Protein AF-A0A967HRY6-F1 (afdb_monomer)

pLDDT: mean 86.08, std 9.73, range [43.56, 95.25]

Secondary structure (DSSP, 8-state):
-HHHHHHHHHHHHHHHTT-HHHHHHHHHHHHHHHHHHHHHHHS--EEETHHHHTTHHHHHHHHHHHTT---------TT-EEEHHHHHHHHS---

Radius of gyration: 24.9 Å; Cα contacts (8 Å, |Δi|>4): 56; chains: 1; bounding box: 40×25×71 Å

Foldseek 3Di:
DVVLVVLVVVLVVCVVVVVVVVNVVSVVVSVVVVVVVVVVVLQPPWDFLLVLCVCVVVVVVVVCVVVVHDDDDDDPRRRGTDGPVVSVVVSPPPD

Sequence (95 aa):
MAELAARYRRLVKLWRDGDADQIGPALDAMGRLLAGLRVDAMGVRLVPVAEVFDRFPRLVRDAARSVGREVEFQLEGRSIEMDRAILNEVAEPVL

Nearest PDB structures (foldseek):
  3ja6-assembly1_E  TM=5.213E-01  e=2.463E-03  Escherichia coli
  1b3q-assembly1_A  TM=5.171E-01  e=6.361E-03  Thermotoga maritima

Structure (mmCIF, N/CA/C/O backbone):
data_AF-A0A967HRY6-F1
#
_entry.id   AF-A0A967HRY6-F1
#
loop_
_atom_site.group_PDB
_atom_site.id
_atom_site.type_symbol
_atom_site.label_atom_id
_atom_site.label_alt_id
_atom_site.label_comp_id
_atom_site.label_asym_id
_atom_site.label_entity_id
_atom_site.label_seq_id
_atom_site.pdbx_PDB_ins_code
_atom_site.Cartn_x
_atom_site.Cartn_y
_atom_site.Cartn_z
_atom_site.occupancy
_atom_site.B_iso_or_equiv
_atom_site.auth_seq_id
_atom_site.auth_comp_id
_atom_site.auth_asym_id
_atom_site.auth_atom_id
_atom_site.pdbx_PDB_m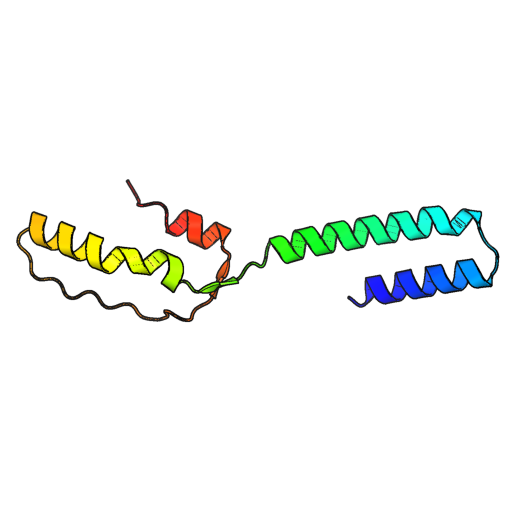odel_num
ATOM 1 N N . MET A 1 1 ? 3.599 -5.944 -17.133 1.00 75.12 1 MET A N 1
ATOM 2 C CA . MET A 1 1 ? 4.746 -6.862 -17.369 1.00 75.12 1 MET A CA 1
ATOM 3 C C . MET A 1 1 ? 4.882 -7.331 -18.822 1.00 75.12 1 MET A C 1
ATOM 5 O O . MET A 1 1 ? 5.962 -7.174 -19.378 1.00 75.12 1 MET A O 1
ATOM 9 N N . ALA A 1 2 ? 3.831 -7.852 -19.473 1.00 85.88 2 ALA A N 1
ATOM 10 C CA . ALA A 1 2 ? 3.910 -8.333 -20.865 1.00 85.88 2 ALA A CA 1
ATOM 11 C C . ALA A 1 2 ? 4.368 -7.262 -21.882 1.00 85.88 2 ALA A C 1
ATOM 13 O O . ALA A 1 2 ? 5.191 -7.535 -22.757 1.00 85.88 2 ALA A O 1
ATOM 14 N N . GLU A 1 3 ? 3.897 -6.023 -21.729 1.00 87.75 3 GLU A N 1
ATOM 15 C CA . GLU A 1 3 ? 4.249 -4.911 -22.620 1.00 87.75 3 GLU A CA 1
ATOM 16 C C . GLU A 1 3 ? 5.715 -4.460 -22.481 1.00 87.75 3 GLU A C 1
ATOM 18 O O . GLU A 1 3 ? 6.370 -4.156 -23.479 1.00 87.75 3 GLU A O 1
ATOM 23 N N . LEU A 1 4 ? 6.274 -4.506 -21.264 1.00 89.44 4 LEU A N 1
ATOM 24 C CA . LEU A 1 4 ? 7.695 -4.237 -21.018 1.00 89.44 4 LEU A CA 1
ATOM 25 C C . LEU A 1 4 ? 8.579 -5.260 -21.746 1.00 89.44 4 LEU A C 1
ATOM 27 O O . LEU A 1 4 ? 9.536 -4.885 -22.421 1.00 89.44 4 LEU A O 1
ATOM 31 N N . ALA A 1 5 ? 8.219 -6.545 -21.675 1.00 90.69 5 ALA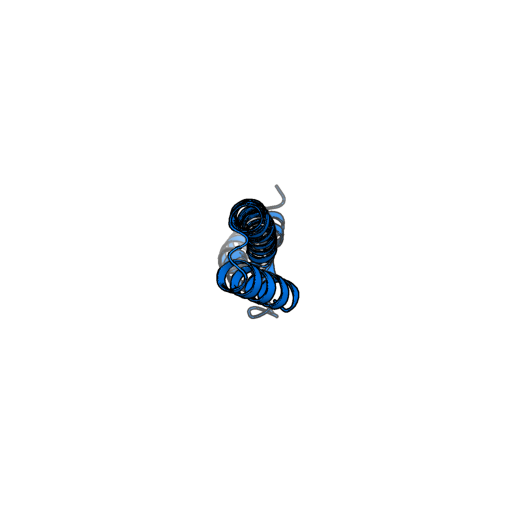 A N 1
ATOM 32 C CA . ALA A 1 5 ? 8.935 -7.613 -22.371 1.00 90.69 5 ALA A CA 1
ATOM 33 C C . ALA A 1 5 ? 8.840 -7.484 -23.903 1.00 90.69 5 ALA A C 1
ATOM 35 O O . ALA A 1 5 ? 9.797 -7.777 -24.622 1.00 90.69 5 ALA A O 1
ATOM 36 N N . ALA A 1 6 ? 7.698 -7.033 -24.431 1.00 91.88 6 ALA A N 1
ATOM 37 C CA . ALA A 1 6 ? 7.542 -6.750 -25.857 1.00 91.88 6 ALA A CA 1
ATOM 38 C C . ALA A 1 6 ? 8.442 -5.588 -26.314 1.00 91.88 6 ALA A C 1
ATOM 40 O O . ALA A 1 6 ? 9.157 -5.720 -27.309 1.00 91.88 6 ALA A O 1
ATOM 41 N N . ARG A 1 7 ? 8.474 -4.484 -25.558 1.00 93.06 7 ARG A N 1
ATOM 42 C CA . ARG A 1 7 ? 9.335 -3.329 -25.856 1.00 93.06 7 ARG A CA 1
ATOM 43 C C . ARG A 1 7 ? 10.826 -3.646 -25.726 1.00 93.06 7 ARG A C 1
ATOM 45 O O . ARG A 1 7 ? 11.589 -3.249 -26.601 1.00 93.06 7 ARG A O 1
ATOM 52 N N . TYR A 1 8 ? 11.227 -4.430 -24.725 1.00 92.75 8 TYR A N 1
ATOM 53 C CA . TYR A 1 8 ? 12.609 -4.901 -24.592 1.00 92.75 8 TYR A CA 1
ATOM 54 C C . TYR A 1 8 ? 13.046 -5.746 -25.796 1.00 92.75 8 TYR A C 1
ATOM 56 O O . TYR A 1 8 ? 14.097 -5.498 -26.382 1.00 92.75 8 TYR A O 1
ATOM 64 N N . ARG A 1 9 ? 12.209 -6.696 -26.239 1.00 93.94 9 ARG A N 1
ATOM 65 C CA . ARG A 1 9 ? 12.498 -7.496 -27.443 1.00 93.94 9 ARG A CA 1
ATOM 66 C C . ARG A 1 9 ? 12.635 -6.630 -28.694 1.00 93.94 9 ARG A C 1
ATOM 68 O O . ARG A 1 9 ? 13.522 -6.882 -29.505 1.00 93.94 9 ARG A O 1
ATOM 75 N N . ARG A 1 10 ? 11.797 -5.597 -28.838 1.00 91.44 10 ARG A N 1
ATOM 76 C CA . ARG A 1 10 ? 11.912 -4.622 -29.933 1.00 91.44 10 ARG A CA 1
ATOM 77 C C . ARG A 1 10 ? 13.239 -3.863 -29.870 1.00 91.44 10 ARG A C 1
ATOM 79 O O . ARG A 1 10 ? 13.882 -3.727 -30.901 1.00 91.44 10 ARG A O 1
ATOM 86 N N . LEU A 1 11 ? 13.666 -3.419 -28.689 1.00 92.94 11 LEU A N 1
ATOM 87 C CA . LEU A 1 11 ? 14.948 -2.733 -28.499 1.00 92.94 11 LEU A CA 1
ATOM 88 C C . LEU A 1 11 ? 16.136 -3.623 -28.894 1.00 92.94 11 LEU A C 1
ATOM 90 O O . LEU A 1 11 ? 17.003 -3.194 -29.648 1.00 92.94 11 LEU A O 1
ATOM 94 N N . VAL A 1 12 ? 16.143 -4.880 -28.440 1.00 92.94 12 VAL A N 1
ATOM 95 C CA . VAL A 1 12 ? 17.185 -5.857 -28.800 1.00 92.94 12 VAL A CA 1
ATOM 96 C C . VAL A 1 12 ? 17.210 -6.108 -30.307 1.00 92.94 12 VAL A C 1
ATOM 98 O O . VAL A 1 12 ? 18.285 -6.230 -30.889 1.00 92.94 12 VAL A O 1
ATOM 101 N N . LYS A 1 13 ? 16.039 -6.162 -30.953 1.00 93.00 13 LYS A N 1
ATOM 102 C CA . LYS A 1 13 ? 15.945 -6.286 -32.409 1.00 93.00 13 LYS A CA 1
ATOM 103 C C . LYS A 1 13 ? 16.568 -5.075 -33.117 1.00 93.00 13 LYS A C 1
ATOM 105 O O . LYS A 1 13 ? 17.439 -5.270 -33.948 1.00 93.00 13 LYS A O 1
ATOM 110 N N . LEU A 1 14 ? 16.191 -3.852 -32.736 1.00 92.69 14 LEU A N 1
ATOM 111 C CA . LEU A 1 14 ? 16.734 -2.618 -33.329 1.00 92.69 14 LEU A CA 1
ATOM 112 C C . LEU A 1 14 ? 18.258 -2.519 -33.180 1.00 92.69 14 LEU A C 1
ATOM 114 O O . LEU A 1 14 ? 18.945 -2.107 -34.108 1.00 92.69 14 LEU A O 1
ATOM 118 N N . TRP A 1 15 ? 18.794 -2.960 -32.039 1.00 89.88 15 TRP A N 1
ATOM 119 C CA . TRP A 1 15 ? 20.238 -3.023 -31.820 1.00 89.88 15 TRP A CA 1
ATOM 120 C C . TRP A 1 15 ? 20.934 -4.044 -32.734 1.00 89.88 15 TRP A C 1
ATOM 122 O O . TRP A 1 15 ? 22.000 -3.754 -33.270 1.00 89.88 15 TRP A O 1
ATOM 132 N N . ARG A 1 16 ? 20.328 -5.221 -32.952 1.00 91.81 16 ARG A N 1
ATOM 133 C CA . ARG A 1 16 ? 20.860 -6.238 -33.881 1.00 91.81 16 ARG A CA 1
ATOM 134 C C . ARG A 1 16 ? 20.774 -5.804 -35.341 1.00 91.81 16 ARG A C 1
ATOM 136 O O . ARG A 1 16 ? 21.666 -6.143 -36.109 1.00 91.81 16 ARG A O 1
ATOM 143 N N . ASP A 1 17 ? 19.726 -5.071 -35.696 1.00 93.19 17 ASP A N 1
ATOM 144 C CA . ASP A 1 17 ? 19.478 -4.600 -37.060 1.00 93.19 17 ASP A CA 1
ATOM 145 C C . ASP A 1 17 ? 20.334 -3.359 -37.410 1.00 93.19 17 ASP A C 1
ATOM 147 O O . ASP A 1 17 ? 20.351 -2.931 -38.561 1.00 93.19 17 ASP A O 1
ATOM 151 N N . GLY A 1 18 ? 21.082 -2.800 -36.444 1.00 89.62 18 GLY A N 1
ATOM 152 C CA . GLY A 1 18 ? 21.968 -1.645 -36.645 1.00 89.62 18 GLY A CA 1
ATOM 153 C C . GLY A 1 18 ? 21.239 -0.302 -36.757 1.00 89.62 18 GLY A C 1
ATOM 154 O O .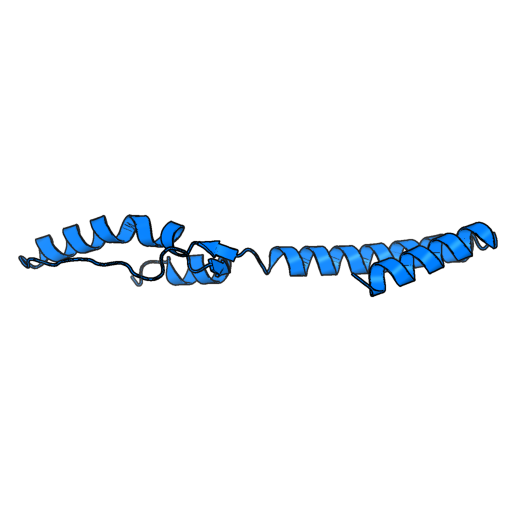 GLY A 1 18 ? 21.833 0.689 -37.176 1.00 89.62 18 GLY A O 1
ATOM 155 N N . ASP A 1 19 ? 19.963 -0.257 -36.374 1.00 90.44 19 ASP A N 1
ATOM 156 C CA . ASP A 1 19 ? 19.065 0.878 -36.591 1.00 90.44 19 ASP A CA 1
ATOM 157 C C . ASP A 1 19 ? 19.175 1.893 -35.437 1.00 90.44 19 ASP A C 1
ATOM 159 O O . ASP A 1 19 ? 18.294 2.019 -34.578 1.00 90.44 19 ASP A O 1
ATOM 163 N N . ALA A 1 20 ? 20.333 2.559 -35.361 1.00 87.94 20 ALA A N 1
ATOM 164 C CA . ALA A 1 20 ? 20.734 3.402 -34.231 1.00 87.94 20 ALA A CA 1
ATOM 165 C C . ALA A 1 20 ? 19.758 4.559 -33.949 1.00 87.94 20 ALA A C 1
ATOM 167 O O . ALA A 1 20 ? 19.491 4.865 -32.783 1.00 87.94 20 ALA A O 1
ATOM 168 N N . ASP A 1 21 ? 19.163 5.136 -34.994 1.00 92.75 21 ASP A N 1
ATOM 169 C CA . ASP A 1 21 ? 18.220 6.258 -34.892 1.00 92.75 21 ASP A CA 1
ATOM 170 C C . ASP A 1 21 ? 16.933 5.876 -34.143 1.00 92.75 21 ASP A C 1
ATOM 172 O O . ASP A 1 21 ? 16.283 6.714 -33.517 1.00 92.75 21 ASP A O 1
ATOM 176 N N . GLN A 1 22 ? 16.570 4.590 -34.152 1.00 90.88 22 GLN A N 1
ATOM 177 C CA . GLN A 1 22 ? 15.368 4.074 -33.495 1.00 90.88 22 GLN A CA 1
ATOM 178 C C . GLN A 1 22 ? 15.608 3.633 -32.044 1.00 90.88 22 GLN A C 1
ATOM 180 O O . GLN A 1 22 ? 14.645 3.424 -31.296 1.00 90.88 22 GLN A O 1
ATOM 185 N N . ILE A 1 23 ? 16.869 3.504 -31.615 1.00 91.94 23 ILE A N 1
ATOM 186 C CA . ILE A 1 23 ? 17.230 3.049 -30.264 1.00 91.94 23 ILE A CA 1
ATOM 187 C C . ILE A 1 23 ? 16.830 4.089 -29.212 1.00 91.94 23 ILE A C 1
ATOM 189 O O . ILE A 1 23 ? 16.195 3.731 -28.219 1.00 91.94 23 ILE A O 1
ATOM 193 N N . GLY A 1 24 ? 17.146 5.368 -29.442 1.00 93.50 24 GLY A N 1
ATOM 194 C CA . GLY A 1 24 ? 16.792 6.467 -28.533 1.00 93.50 24 GLY A CA 1
ATOM 195 C C . GLY A 1 24 ? 15.280 6.553 -28.269 1.00 93.50 24 GLY A C 1
ATOM 196 O O . GLY A 1 24 ? 14.852 6.388 -27.125 1.00 93.50 24 GLY A O 1
ATOM 197 N N . PRO A 1 25 ? 14.441 6.675 -29.316 1.00 93.94 25 PRO A N 1
ATOM 198 C CA . PRO A 1 25 ? 12.986 6.683 -29.170 1.00 93.94 25 PRO A CA 1
ATOM 199 C C . PRO A 1 25 ? 12.416 5.430 -28.481 1.00 93.94 25 PRO A C 1
ATOM 201 O O . PRO A 1 25 ? 11.438 5.514 -27.729 1.00 93.94 25 PRO A O 1
ATOM 204 N N . ALA A 1 26 ? 13.008 4.253 -28.723 1.00 91.56 26 ALA A N 1
ATOM 205 C CA . ALA A 1 26 ? 12.592 3.008 -28.080 1.00 91.56 26 ALA A CA 1
ATOM 206 C C . ALA A 1 26 ? 12.915 2.989 -26.575 1.00 91.56 26 ALA A C 1
ATOM 208 O O . ALA A 1 26 ? 12.074 2.549 -25.783 1.00 91.56 26 ALA A O 1
ATOM 209 N N . LEU A 1 27 ? 14.088 3.495 -26.181 1.00 93.19 27 LEU A N 1
ATOM 210 C CA . LEU A 1 27 ? 14.477 3.661 -24.780 1.00 93.19 27 LEU A CA 1
ATOM 211 C C . LEU A 1 27 ? 13.562 4.652 -24.057 1.00 93.19 27 LEU A C 1
ATOM 213 O O . LEU A 1 27 ? 13.057 4.327 -22.984 1.00 93.19 27 LEU A O 1
ATOM 217 N N . ASP A 1 28 ? 13.256 5.797 -24.666 1.00 94.75 28 ASP A N 1
ATOM 218 C CA . ASP A 1 28 ? 12.356 6.795 -24.075 1.00 94.75 28 ASP A CA 1
ATOM 219 C C . ASP A 1 28 ? 10.948 6.235 -23.842 1.00 94.75 28 ASP A C 1
ATOM 221 O O . ASP A 1 28 ? 10.324 6.459 -22.800 1.00 94.75 28 ASP A O 1
ATOM 225 N N . ALA A 1 29 ? 10.435 5.466 -24.805 1.00 91.06 29 ALA A N 1
ATOM 226 C CA . ALA A 1 29 ? 9.141 4.809 -24.674 1.00 91.06 29 ALA A CA 1
ATOM 227 C C . ALA A 1 29 ? 9.128 3.762 -23.546 1.00 91.06 29 ALA A C 1
ATOM 229 O O . ALA A 1 29 ? 8.127 3.644 -22.837 1.00 91.06 29 ALA A O 1
ATOM 230 N N . MET A 1 30 ? 10.224 3.018 -23.356 1.00 93.25 30 MET A N 1
ATOM 231 C CA . MET A 1 30 ? 10.383 2.115 -22.209 1.00 93.25 30 MET A CA 1
ATOM 232 C C . MET A 1 30 ? 10.482 2.879 -20.889 1.00 93.25 30 MET A C 1
ATOM 234 O O . MET A 1 30 ? 9.833 2.483 -19.924 1.00 93.25 30 MET A O 1
ATOM 238 N N . GLY A 1 31 ? 11.236 3.979 -20.850 1.00 94.44 31 GLY A N 1
ATOM 239 C CA . GLY A 1 31 ? 11.368 4.835 -19.673 1.00 94.44 31 GLY A CA 1
ATOM 240 C C . GLY A 1 31 ? 10.018 5.371 -19.197 1.00 94.44 31 GLY A C 1
ATOM 241 O O . 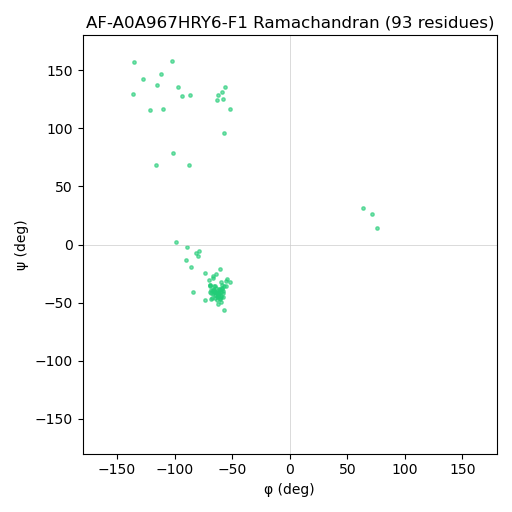GLY A 1 31 ? 9.699 5.262 -18.015 1.00 94.44 31 GLY A O 1
ATOM 242 N N . ARG A 1 32 ? 9.170 5.850 -20.118 1.00 94.00 32 ARG A N 1
ATOM 243 C CA . ARG A 1 32 ? 7.796 6.280 -19.796 1.00 94.00 32 ARG A CA 1
ATOM 244 C C . ARG A 1 32 ? 6.933 5.145 -19.243 1.00 94.00 32 ARG A C 1
ATOM 246 O O . ARG A 1 32 ? 6.225 5.348 -18.262 1.00 94.00 32 ARG A O 1
ATOM 253 N N . LEU A 1 33 ? 7.014 3.950 -19.832 1.00 93.12 33 LEU A N 1
ATOM 254 C CA . LEU A 1 33 ? 6.266 2.782 -19.352 1.00 93.12 33 LEU A CA 1
ATOM 255 C C . LEU A 1 33 ? 6.717 2.347 -17.949 1.00 93.12 33 LEU A C 1
ATOM 257 O O . LEU A 1 33 ? 5.884 2.023 -17.107 1.00 93.12 33 LEU A O 1
ATOM 261 N N . LEU A 1 34 ? 8.023 2.368 -17.680 1.00 91.12 34 LEU A N 1
ATOM 262 C CA . LEU A 1 34 ? 8.575 2.075 -16.356 1.00 91.12 34 LEU A CA 1
ATOM 263 C C . LEU A 1 34 ? 8.190 3.140 -15.324 1.00 91.12 34 LEU A C 1
ATOM 265 O O . LEU A 1 34 ? 7.888 2.793 -14.185 1.00 91.12 34 LEU A O 1
ATOM 269 N N . ALA A 1 35 ? 8.170 4.418 -15.711 1.00 90.19 35 ALA A N 1
ATOM 270 C CA . ALA A 1 35 ? 7.713 5.502 -14.846 1.00 90.19 35 ALA A CA 1
ATOM 271 C C . ALA A 1 35 ? 6.234 5.335 -14.467 1.00 90.19 35 ALA A C 1
ATOM 273 O O . ALA A 1 35 ? 5.908 5.443 -13.289 1.00 90.19 35 ALA A O 1
ATOM 274 N N . GLY A 1 36 ? 5.370 4.992 -15.429 1.00 87.62 36 GLY A N 1
ATOM 275 C CA . GLY A 1 36 ? 3.965 4.663 -15.161 1.00 87.62 36 GLY A CA 1
ATOM 276 C C . GLY A 1 36 ? 3.823 3.477 -14.207 1.00 87.62 36 GLY A C 1
ATOM 277 O O . GLY A 1 36 ? 3.195 3.600 -13.163 1.00 87.62 36 GLY A O 1
ATOM 278 N N . LEU A 1 37 ? 4.528 2.373 -14.480 1.00 85.94 37 LEU A N 1
ATOM 279 C CA . LEU A 1 37 ? 4.513 1.195 -13.606 1.00 85.94 37 LEU A CA 1
ATOM 280 C C . LEU A 1 37 ? 4.979 1.518 -12.179 1.00 85.94 37 LEU A C 1
ATOM 282 O O . LEU A 1 37 ? 4.448 0.974 -11.216 1.00 85.94 37 LEU A O 1
ATOM 286 N N . ARG A 1 38 ? 5.979 2.395 -12.031 1.00 81.56 38 ARG A N 1
ATOM 287 C CA . ARG A 1 38 ? 6.457 2.852 -10.723 1.00 81.56 38 ARG A CA 1
ATOM 288 C C . ARG A 1 38 ? 5.387 3.654 -9.982 1.00 81.56 38 ARG A C 1
ATOM 290 O O . ARG A 1 38 ? 5.263 3.474 -8.775 1.00 81.56 38 ARG A O 1
ATOM 297 N N . VAL A 1 39 ? 4.648 4.524 -10.672 1.00 78.56 39 VAL A N 1
ATOM 298 C CA . VAL A 1 39 ? 3.532 5.284 -10.086 1.00 78.56 39 VAL A CA 1
ATOM 299 C C . VAL A 1 39 ? 2.426 4.331 -9.632 1.00 78.56 39 VAL A C 1
ATOM 301 O O . VAL A 1 39 ? 2.027 4.391 -8.472 1.00 78.56 39 VAL A O 1
ATOM 304 N N . ASP A 1 40 ? 2.029 3.385 -10.481 1.00 73.88 40 ASP A N 1
ATOM 305 C CA . ASP A 1 40 ? 0.990 2.399 -10.158 1.00 73.88 40 ASP A CA 1
ATOM 306 C C . ASP A 1 40 ? 1.401 1.500 -8.982 1.00 73.88 40 ASP A C 1
ATOM 308 O O . ASP A 1 40 ? 0.627 1.271 -8.056 1.00 73.88 40 ASP A O 1
ATOM 312 N N . ALA A 1 41 ? 2.657 1.044 -8.957 1.00 74.44 41 ALA A N 1
ATOM 313 C CA . ALA A 1 41 ? 3.201 0.261 -7.849 1.00 74.44 41 ALA A CA 1
ATOM 314 C C . ALA A 1 41 ? 3.309 1.067 -6.543 1.00 74.44 41 ALA A C 1
ATOM 316 O O . ALA A 1 41 ? 3.222 0.502 -5.455 1.00 74.44 41 ALA A O 1
ATOM 317 N N . MET A 1 42 ? 3.498 2.388 -6.621 1.00 67.56 42 MET A N 1
ATOM 318 C CA . MET A 1 42 ? 3.437 3.257 -5.444 1.00 67.56 42 MET A CA 1
ATOM 319 C C . MET A 1 42 ? 2.006 3.471 -4.934 1.00 67.56 42 MET A C 1
ATOM 321 O O . MET A 1 42 ? 1.865 3.739 -3.743 1.00 67.56 42 MET A O 1
ATOM 325 N N . GLY A 1 43 ? 0.990 3.330 -5.792 1.00 61.53 43 GLY A N 1
ATOM 326 C CA . GLY A 1 43 ? -0.433 3.408 -5.441 1.00 61.53 43 GLY A CA 1
ATOM 327 C C . GLY A 1 43 ? -1.029 2.123 -4.854 1.00 61.53 43 GLY A C 1
ATOM 328 O O . GLY A 1 43 ? -2.161 2.143 -4.396 1.00 61.53 43 GLY A O 1
ATOM 329 N N . VAL A 1 44 ? -0.289 1.008 -4.843 1.00 62.31 44 VAL A N 1
ATOM 330 C CA . VAL A 1 44 ? -0.697 -0.243 -4.178 1.00 62.31 44 VAL A CA 1
ATOM 331 C C . VAL A 1 44 ? 0.293 -0.537 -3.057 1.00 62.31 44 VAL A C 1
ATOM 333 O O . VAL A 1 44 ? 1.108 -1.455 -3.126 1.00 62.31 44 VAL A O 1
ATOM 336 N N . ARG A 1 45 ? 0.267 0.294 -2.012 1.00 70.06 45 ARG A N 1
ATOM 337 C CA . ARG A 1 45 ? 1.008 0.031 -0.772 1.00 70.06 45 ARG A CA 1
ATOM 338 C C . ARG A 1 45 ? 0.034 -0.489 0.260 1.00 70.06 45 ARG A C 1
ATOM 340 O O . ARG A 1 45 ? -0.422 0.261 1.118 1.00 70.06 45 ARG A O 1
ATOM 347 N N . LEU A 1 46 ? -0.283 -1.770 0.125 1.00 84.06 46 LEU A N 1
ATOM 348 C CA . LEU A 1 46 ? -1.057 -2.495 1.113 1.00 84.06 46 LEU A CA 1
ATOM 349 C C . LEU A 1 46 ? -0.276 -2.531 2.430 1.00 84.06 46 LEU A C 1
ATOM 351 O O . LEU A 1 46 ? 0.890 -2.923 2.473 1.00 84.06 46 LEU A O 1
ATOM 355 N N . VAL A 1 47 ? -0.913 -2.047 3.487 1.00 85.56 47 VAL A N 1
ATOM 356 C CA . VAL A 1 47 ? -0.398 -2.052 4.854 1.00 85.56 47 VAL A CA 1
ATOM 357 C C . VAL A 1 47 ? -1.455 -2.679 5.754 1.00 85.56 47 VAL A C 1
ATOM 359 O O . VAL A 1 47 ? -2.647 -2.442 5.531 1.00 85.56 47 VAL A O 1
ATOM 362 N N . PRO A 1 48 ? -1.066 -3.474 6.765 1.00 88.31 48 PRO A N 1
ATOM 363 C CA . PRO A 1 48 ? -2.022 -4.023 7.710 1.00 88.31 48 PRO A CA 1
ATOM 364 C C . PRO A 1 48 ? -2.780 -2.904 8.418 1.00 88.31 48 PRO A C 1
ATOM 366 O O . PRO A 1 48 ? -2.178 -1.989 8.982 1.00 88.31 48 PRO A O 1
ATOM 369 N N . VAL A 1 49 ? -4.105 -3.019 8.456 1.00 86.50 49 VAL A N 1
ATOM 370 C CA . VAL A 1 49 ? -4.984 -2.052 9.124 1.00 86.50 49 VAL A CA 1
ATOM 371 C C . VAL A 1 49 ? -4.587 -1.869 10.595 1.00 86.50 49 VAL A C 1
ATOM 373 O O . VAL A 1 49 ? -4.665 -0.763 11.124 1.00 86.50 49 VAL A O 1
ATOM 376 N N . ALA A 1 50 ? -4.062 -2.910 11.249 1.00 85.81 50 ALA A N 1
ATOM 377 C CA . ALA A 1 50 ? -3.592 -2.848 12.633 1.00 85.81 50 ALA A CA 1
ATOM 378 C C . ALA A 1 50 ? -2.597 -1.706 12.931 1.00 85.81 50 ALA A C 1
ATOM 380 O O . ALA A 1 50 ? -2.657 -1.155 14.028 1.00 85.81 50 ALA A O 1
ATOM 381 N N . GLU A 1 51 ? -1.750 -1.304 11.974 1.00 83.56 51 GLU A N 1
ATOM 382 C CA . GLU A 1 51 ? -0.719 -0.270 12.183 1.00 83.56 51 GLU A CA 1
ATOM 383 C C . GLU A 1 51 ? -1.324 1.083 12.615 1.00 83.56 51 GLU A C 1
ATOM 385 O O . GLU A 1 51 ? -0.746 1.808 13.423 1.00 83.56 51 GLU A O 1
ATOM 390 N N . VAL A 1 52 ? -2.534 1.401 12.142 1.00 81.50 52 VAL A N 1
ATOM 391 C CA . VAL A 1 52 ? -3.282 2.605 12.545 1.00 81.50 52 VAL A CA 1
ATOM 392 C C . VAL A 1 52 ? -4.062 2.382 13.843 1.00 81.50 52 VAL A C 1
ATOM 394 O O . VAL A 1 52 ? -4.120 3.261 14.707 1.00 81.50 52 VAL A O 1
ATOM 397 N N . PHE A 1 53 ? -4.681 1.210 13.986 1.00 81.19 53 PHE A N 1
ATOM 398 C CA . PHE A 1 53 ? -5.634 0.924 15.060 1.00 81.19 53 PHE A CA 1
ATOM 399 C C . PHE A 1 53 ? -4.957 0.583 16.397 1.0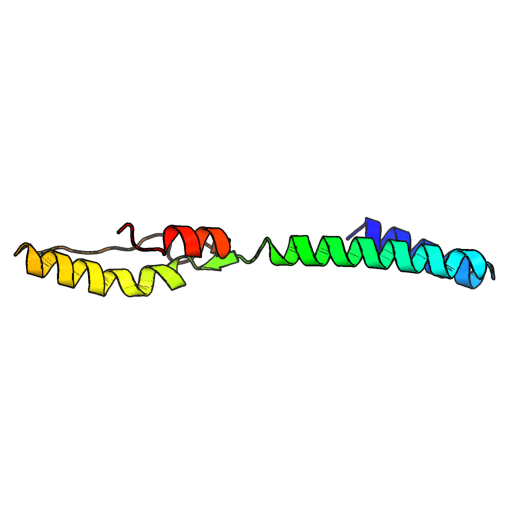0 81.19 53 PHE A C 1
ATOM 401 O O . PHE A 1 53 ? -5.623 0.587 17.431 1.00 81.19 53 PHE A O 1
ATOM 408 N N . ASP A 1 54 ? -3.638 0.376 16.427 1.00 84.00 54 ASP A N 1
ATOM 409 C CA . ASP A 1 54 ? -2.878 0.092 17.653 1.00 84.00 54 ASP A CA 1
ATOM 410 C C . ASP A 1 54 ? -2.949 1.210 18.712 1.00 84.00 54 ASP A C 1
ATOM 412 O O . ASP A 1 54 ? -2.770 0.951 19.905 1.00 84.00 54 ASP A O 1
ATOM 416 N N . ARG A 1 55 ? -3.284 2.449 18.323 1.00 84.50 55 ARG A N 1
ATOM 417 C CA . ARG A 1 55 ? -3.487 3.570 19.264 1.00 84.50 55 ARG A CA 1
ATOM 418 C C . ARG A 1 55 ? -4.900 3.656 19.851 1.00 84.50 55 ARG A C 1
ATOM 420 O O . ARG A 1 55 ? -5.095 4.284 20.894 1.00 84.50 55 ARG A O 1
ATOM 427 N N . PHE A 1 56 ? -5.887 3.024 19.216 1.00 86.25 56 PHE A N 1
ATOM 428 C CA . PHE A 1 56 ? -7.296 3.112 19.615 1.00 86.25 56 PHE A CA 1
ATOM 429 C C . PHE A 1 56 ? -7.622 2.487 20.978 1.00 86.25 56 PHE A C 1
ATOM 431 O O . PHE A 1 56 ? -8.403 3.105 21.700 1.00 86.25 56 PHE A O 1
ATOM 438 N N . PRO A 1 57 ? -7.004 1.374 21.428 1.00 88.12 57 PRO A N 1
ATOM 439 C CA . PRO A 1 57 ? -7.258 0.837 22.765 1.00 88.12 57 PRO A CA 1
ATOM 440 C C . PRO A 1 57 ? -7.029 1.859 23.883 1.00 88.12 57 PRO A C 1
ATOM 442 O O . PRO A 1 57 ? -7.747 1.867 24.882 1.00 88.12 57 PRO A O 1
ATOM 445 N N . ARG A 1 58 ? -6.029 2.737 23.722 1.00 89.31 58 ARG A N 1
ATOM 446 C CA . ARG A 1 58 ? -5.751 3.804 24.686 1.00 89.31 58 ARG A CA 1
ATOM 447 C C . ARG A 1 58 ? -6.787 4.923 24.592 1.00 89.31 58 ARG A C 1
ATOM 449 O O . ARG A 1 58 ? -7.347 5.287 25.618 1.00 89.31 58 ARG A O 1
ATOM 456 N N . LEU A 1 59 ? -7.086 5.401 23.382 1.00 89.00 59 LEU A N 1
ATOM 457 C CA . LEU A 1 59 ? -8.082 6.458 23.159 1.00 89.00 59 LEU A CA 1
ATOM 458 C C . LEU A 1 59 ? -9.476 6.062 23.663 1.00 89.00 59 LEU A C 1
ATOM 460 O O . LEU A 1 59 ? -10.117 6.838 24.364 1.00 89.00 59 LEU A O 1
ATOM 464 N N . VAL A 1 60 ? -9.920 4.835 23.375 1.00 91.19 60 VAL A N 1
ATOM 465 C CA . VAL A 1 60 ? -11.206 4.306 23.852 1.00 91.19 60 VAL A CA 1
ATOM 466 C C . VAL A 1 60 ? -11.224 4.214 25.376 1.00 91.19 60 VAL A C 1
ATOM 468 O O . VAL A 1 60 ? -12.219 4.578 25.997 1.00 91.19 60 VAL A O 1
ATOM 471 N N . ARG A 1 61 ? -10.122 3.787 26.006 1.00 91.62 61 ARG A N 1
ATOM 472 C CA . ARG A 1 61 ? -10.020 3.711 27.471 1.00 91.62 61 ARG A CA 1
ATOM 473 C C . ARG A 1 61 ? -10.048 5.093 28.130 1.00 91.62 61 ARG A C 1
ATOM 475 O O . ARG A 1 61 ? -10.677 5.245 29.176 1.00 91.62 61 ARG A O 1
ATOM 482 N N . ASP A 1 62 ? -9.397 6.082 27.527 1.00 93.06 62 ASP A N 1
ATOM 483 C CA . ASP A 1 62 ? -9.397 7.461 28.021 1.00 93.06 62 ASP A CA 1
ATOM 484 C C . ASP A 1 62 ? -10.790 8.103 27.869 1.00 93.06 62 ASP A 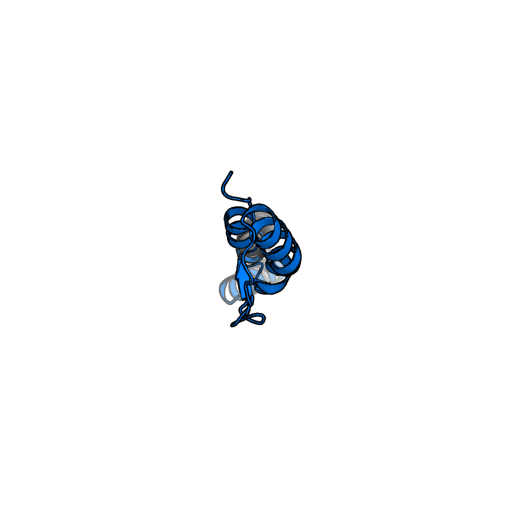C 1
ATOM 486 O O . ASP A 1 62 ? -11.295 8.701 28.821 1.00 93.06 62 ASP A O 1
ATOM 490 N N . ALA A 1 63 ? -11.469 7.881 26.738 1.00 92.06 63 ALA A N 1
ATOM 491 C CA . ALA A 1 63 ? -12.850 8.321 26.519 1.00 92.06 63 ALA A CA 1
ATOM 492 C C . ALA A 1 63 ? -13.847 7.627 27.465 1.00 92.06 63 ALA A C 1
ATOM 494 O O . ALA A 1 63 ? -14.707 8.274 28.057 1.00 92.06 63 ALA A O 1
ATOM 495 N N . ALA A 1 64 ? -13.716 6.315 27.672 1.00 94.50 64 ALA A N 1
ATOM 496 C CA . ALA A 1 64 ? -14.558 5.559 28.598 1.00 94.50 64 ALA A CA 1
ATOM 497 C C . ALA A 1 64 ? -14.437 6.093 30.036 1.00 94.50 64 ALA A C 1
ATOM 499 O O . ALA A 1 64 ? -15.443 6.279 30.725 1.00 94.50 64 ALA A O 1
ATOM 500 N N . ARG A 1 65 ? -13.212 6.438 30.463 1.00 94.44 65 ARG A N 1
ATOM 501 C CA . ARG A 1 65 ? -12.964 7.094 31.756 1.00 94.44 65 ARG A CA 1
ATOM 502 C C . ARG A 1 65 ? -13.607 8.472 31.849 1.00 94.44 65 ARG A C 1
ATOM 504 O O . ARG A 1 65 ? -14.168 8.777 32.897 1.00 94.44 65 ARG A O 1
ATOM 511 N N . SER A 1 66 ? -13.568 9.286 30.791 1.00 95.06 66 SER A N 1
ATOM 512 C CA . SER A 1 66 ? -14.157 10.633 30.832 1.00 95.06 66 SER A CA 1
ATOM 513 C C . SER A 1 66 ? -15.679 10.619 30.971 1.00 95.06 66 SER A C 1
ATOM 515 O O . SER A 1 66 ? -16.244 11.553 31.531 1.00 95.06 66 SER A O 1
ATOM 517 N N . VAL A 1 67 ? -16.347 9.561 30.498 1.00 94.31 67 VAL A N 1
ATOM 518 C CA . VAL A 1 67 ? -17.802 9.378 30.656 1.00 94.31 67 VAL A CA 1
ATOM 519 C C . VAL A 1 67 ? -18.186 8.446 31.814 1.00 94.31 67 VAL A C 1
ATOM 521 O O . VAL A 1 67 ? -19.371 8.177 32.013 1.00 94.31 67 VAL A O 1
ATOM 524 N N . GLY A 1 68 ? -17.211 7.941 32.578 1.00 95.25 68 GLY A N 1
ATOM 525 C CA . GLY A 1 68 ? -17.443 7.047 33.717 1.00 95.25 68 GLY A CA 1
ATOM 526 C C . GLY A 1 68 ? -18.071 5.701 33.340 1.00 95.25 68 GL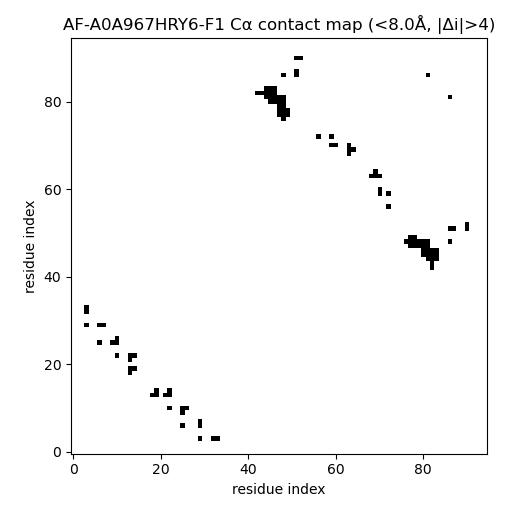Y A C 1
ATOM 527 O O . GLY A 1 68 ? -18.861 5.157 34.111 1.00 95.25 68 GLY A O 1
ATOM 528 N N . ARG A 1 69 ? -17.775 5.175 32.146 1.00 95.25 69 ARG A N 1
ATOM 529 C CA . ARG A 1 69 ? -18.306 3.894 31.657 1.00 95.25 69 ARG A CA 1
ATOM 530 C C . ARG A 1 69 ? -17.208 2.845 31.566 1.00 95.25 69 ARG A C 1
ATOM 532 O O . ARG A 1 69 ? -16.063 3.149 31.244 1.00 95.25 69 ARG A O 1
ATOM 539 N N . GLU A 1 70 ? -17.585 1.598 31.812 1.00 93.12 70 GLU A N 1
ATOM 540 C CA . GLU A 1 70 ? -16.754 0.444 31.491 1.00 93.12 70 GLU A CA 1
ATOM 541 C C . GLU A 1 70 ? -17.027 0.024 30.045 1.00 93.12 70 GLU A C 1
ATOM 543 O O . GLU A 1 70 ? -18.181 -0.100 29.634 1.00 93.12 70 GLU A O 1
ATOM 548 N N . VAL A 1 71 ? -15.960 -0.122 29.261 1.00 92.94 71 VAL A N 1
ATOM 549 C CA . VAL A 1 71 ? -16.026 -0.436 27.831 1.00 92.94 71 VAL A CA 1
ATOM 550 C C . VAL A 1 71 ? -14.990 -1.505 27.522 1.00 92.94 71 VAL A C 1
ATOM 552 O O . VAL A 1 71 ? -13.811 -1.354 27.853 1.00 92.94 71 VAL A O 1
ATOM 555 N N . GLU A 1 72 ? -15.427 -2.561 26.847 1.00 90.69 72 GLU A N 1
ATOM 556 C CA . GLU A 1 72 ? -14.552 -3.548 26.229 1.00 90.69 72 GLU A CA 1
ATOM 557 C C . GLU A 1 72 ? -14.313 -3.161 24.764 1.00 90.69 72 GLU A C 1
ATOM 559 O O . GLU A 1 72 ? -15.257 -2.902 24.019 1.00 90.69 72 GLU A O 1
ATOM 564 N N . PHE A 1 73 ? -13.046 -3.095 24.351 1.00 89.31 73 PHE A N 1
ATOM 565 C CA . PHE A 1 73 ? -12.665 -2.795 22.972 1.00 89.31 73 PHE A CA 1
ATOM 566 C C . PHE A 1 73 ? -12.091 -4.048 22.314 1.00 89.31 73 PHE A C 1
ATOM 568 O O . PHE A 1 73 ? -11.042 -4.539 22.734 1.00 89.31 73 PHE A O 1
ATOM 575 N N . GLN A 1 74 ? -12.761 -4.536 21.271 1.00 89.44 74 GLN A N 1
ATOM 576 C CA . GLN A 1 74 ? -12.318 -5.666 20.457 1.00 89.44 74 GLN A CA 1
ATOM 577 C C . GLN A 1 74 ? -12.028 -5.186 19.031 1.00 89.44 74 GLN A C 1
ATOM 579 O O . GLN A 1 74 ? -12.773 -4.382 18.476 1.00 89.44 74 GLN A O 1
ATOM 584 N N . LEU A 1 75 ? -10.926 -5.668 18.449 1.00 86.00 75 LEU A N 1
ATOM 585 C CA . LEU A 1 75 ? -10.523 -5.349 17.080 1.00 86.00 75 LEU A CA 1
ATOM 586 C C . LEU A 1 75 ? -10.426 -6.639 16.266 1.00 86.00 75 LEU A C 1
ATOM 588 O O . LEU A 1 75 ? -9.555 -7.474 16.521 1.00 86.00 75 LEU A O 1
ATOM 592 N N . GLU A 1 76 ? -11.283 -6.762 15.261 1.00 89.44 76 GLU A N 1
ATOM 593 C CA . GLU A 1 76 ? -11.295 -7.867 14.304 1.00 89.44 76 GLU A CA 1
ATOM 594 C C . GLU A 1 76 ? -10.656 -7.447 12.973 1.00 89.44 76 GLU A C 1
ATOM 596 O O . GLU A 1 76 ? -10.557 -6.262 12.663 1.00 89.44 76 GLU A O 1
ATOM 601 N N . GLY A 1 77 ? -10.182 -8.413 12.180 1.00 87.62 77 GLY A N 1
ATOM 602 C CA . GLY A 1 77 ? -9.618 -8.113 10.856 1.00 87.62 77 GLY A CA 1
ATOM 603 C C . GLY A 1 77 ? -8.256 -7.409 10.883 1.00 87.62 77 GLY A C 1
ATOM 604 O O . GLY A 1 77 ? -7.893 -6.729 9.931 1.00 87.62 77 GLY A O 1
ATOM 605 N N . ARG A 1 78 ? -7.465 -7.589 11.949 1.00 86.31 78 ARG A N 1
ATOM 606 C CA . ARG A 1 78 ? -6.141 -6.952 12.126 1.00 86.31 78 ARG A CA 1
ATOM 607 C C . ARG A 1 78 ? -5.157 -7.194 10.974 1.00 86.31 78 ARG A C 1
ATOM 609 O O . ARG A 1 78 ? -4.285 -6.365 10.740 1.00 86.31 78 ARG A O 1
ATOM 616 N N . SER A 1 79 ? -5.278 -8.333 10.295 1.00 86.38 79 SER A N 1
ATOM 617 C CA . SER A 1 79 ? -4.429 -8.730 9.168 1.00 86.38 79 SER A CA 1
ATOM 618 C C . SER A 1 79 ? -4.948 -8.265 7.808 1.00 86.38 79 SER A C 1
ATOM 620 O O . SER A 1 79 ? -4.303 -8.553 6.805 1.00 86.38 79 SER A O 1
ATOM 622 N N . ILE A 1 80 ? -6.108 -7.599 7.746 1.00 88.75 80 ILE A N 1
ATOM 623 C CA . ILE A 1 80 ? -6.603 -7.016 6.497 1.00 88.75 80 ILE A CA 1
ATOM 624 C C . ILE A 1 80 ? -5.591 -5.968 6.054 1.00 88.75 80 ILE A C 1
ATOM 626 O O . ILE A 1 80 ? -5.201 -5.105 6.841 1.00 88.75 80 ILE A O 1
ATOM 630 N N . GLU A 1 81 ? -5.164 -6.057 4.802 1.00 87.94 81 GLU A N 1
ATOM 631 C CA . GLU A 1 81 ? -4.276 -5.071 4.211 1.00 87.94 81 GLU A CA 1
ATOM 632 C C . GLU A 1 81 ? -5.091 -4.060 3.403 1.00 87.94 81 GLU A C 1
ATOM 634 O O . GLU A 1 81 ? -5.997 -4.428 2.653 1.00 87.94 81 GLU A O 1
ATOM 639 N N . MET A 1 82 ? -4.772 -2.779 3.559 1.00 86.44 82 MET A N 1
ATOM 640 C CA . MET A 1 82 ? -5.452 -1.676 2.883 1.00 86.44 82 MET A CA 1
ATOM 641 C C . MET A 1 82 ? -4.428 -0.683 2.342 1.00 86.44 82 MET A C 1
ATOM 643 O O . MET A 1 82 ? -3.294 -0.629 2.817 1.00 86.44 82 MET A O 1
ATOM 647 N N . ASP A 1 83 ? -4.809 0.091 1.329 1.00 87.69 83 ASP A N 1
ATOM 648 C CA . ASP A 1 83 ? -3.953 1.149 0.805 1.00 87.69 83 ASP A CA 1
ATOM 649 C C . ASP A 1 83 ? -3.551 2.147 1.905 1.00 87.69 83 ASP A C 1
ATOM 651 O O . ASP A 1 83 ? -4.376 2.579 2.711 1.00 87.69 83 ASP A O 1
ATOM 655 N N . ARG A 1 84 ? -2.267 2.520 1.928 1.00 81.94 84 ARG A N 1
ATOM 656 C CA . ARG A 1 84 ? -1.701 3.428 2.931 1.00 81.94 84 ARG A CA 1
ATOM 657 C C . ARG A 1 84 ? -2.344 4.815 2.927 1.00 81.94 84 ARG A C 1
ATOM 659 O O . ARG A 1 84 ? -2.472 5.400 3.999 1.00 81.94 84 ARG A O 1
ATOM 666 N N . ALA A 1 85 ? -2.680 5.371 1.762 1.00 80.56 85 ALA A N 1
ATOM 667 C CA . ALA A 1 85 ? -3.294 6.695 1.698 1.00 80.56 85 ALA A CA 1
ATOM 668 C C . ALA A 1 85 ? -4.700 6.650 2.303 1.00 80.56 85 ALA A C 1
ATOM 670 O O . ALA A 1 85 ? -4.994 7.447 3.189 1.00 80.56 85 ALA A O 1
ATOM 671 N N . ILE A 1 86 ? -5.493 5.637 1.941 1.00 82.81 86 ILE A N 1
ATOM 672 C CA . ILE A 1 86 ? -6.809 5.393 2.551 1.00 82.81 86 ILE A CA 1
ATOM 673 C C . 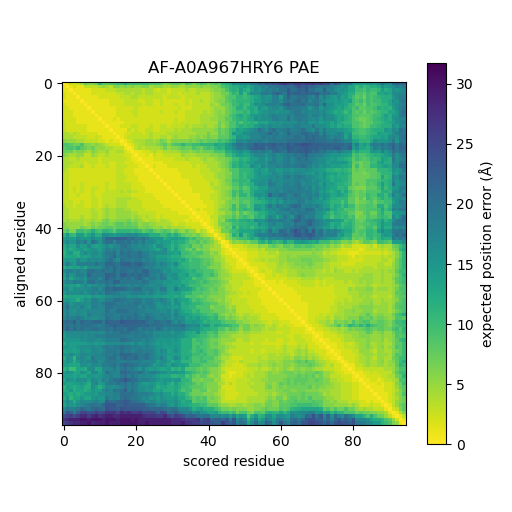ILE A 1 86 ? -6.674 5.156 4.063 1.00 82.81 86 ILE A C 1
ATOM 675 O O . ILE A 1 86 ? -7.428 5.720 4.853 1.00 82.81 86 ILE A O 1
ATOM 679 N N . LEU A 1 87 ? -5.692 4.357 4.495 1.00 84.25 87 LEU A N 1
ATOM 680 C CA . LEU A 1 87 ? -5.424 4.128 5.918 1.00 84.25 87 LEU A CA 1
ATOM 681 C C . LEU A 1 87 ? -5.119 5.420 6.670 1.00 84.25 8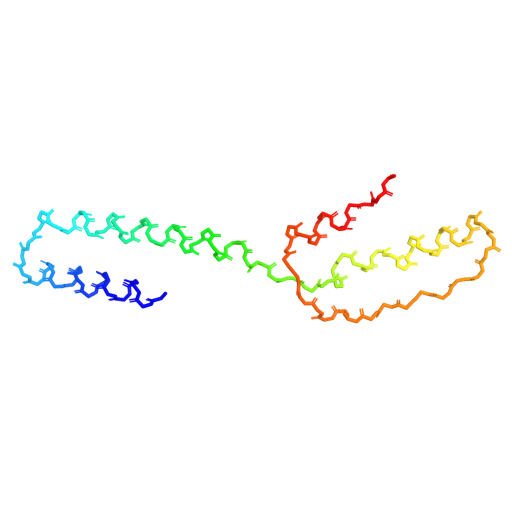7 LEU A C 1
ATOM 683 O O . LEU A 1 87 ? -5.610 5.585 7.779 1.00 84.25 87 LEU A O 1
ATOM 687 N N . ASN A 1 88 ? -4.339 6.327 6.083 1.00 79.81 88 ASN A N 1
ATOM 688 C CA . ASN A 1 88 ? -4.021 7.612 6.699 1.00 79.81 88 ASN A CA 1
ATOM 689 C C . ASN A 1 88 ? -5.246 8.533 6.793 1.00 79.81 88 ASN A C 1
ATOM 691 O O . ASN A 1 88 ? -5.410 9.188 7.818 1.00 79.81 88 ASN A O 1
ATOM 695 N N . GLU A 1 89 ? -6.113 8.549 5.777 1.00 81.88 89 GLU A N 1
ATOM 696 C CA . GLU A 1 89 ? -7.372 9.310 5.812 1.00 81.88 89 GLU A CA 1
ATOM 697 C C . GLU A 1 89 ? -8.323 8.786 6.897 1.00 81.88 89 GLU A C 1
ATOM 699 O O . GLU A 1 89 ? -8.910 9.566 7.638 1.00 81.88 89 GLU A O 1
ATOM 704 N N . VAL A 1 90 ? -8.434 7.461 7.054 1.00 77.75 90 VAL A N 1
ATOM 705 C CA . VAL A 1 90 ? -9.231 6.838 8.130 1.00 77.75 90 VAL A CA 1
ATOM 706 C C . VAL A 1 90 ? -8.580 7.033 9.504 1.00 77.75 90 VAL A C 1
ATOM 708 O O . VAL A 1 90 ? -9.263 7.067 10.527 1.00 77.75 90 VAL A O 1
ATOM 711 N N . ALA A 1 91 ? -7.249 7.121 9.546 1.00 72.88 91 ALA A N 1
ATOM 712 C CA . ALA A 1 91 ? -6.495 7.311 10.773 1.00 72.88 91 ALA A CA 1
ATOM 713 C C . ALA A 1 91 ? -6.707 8.701 11.365 1.00 72.88 91 ALA A C 1
ATOM 715 O O . ALA A 1 91 ? -6.668 8.819 12.593 1.00 72.88 91 ALA A O 1
ATOM 716 N N . GLU A 1 92 ? -6.852 9.739 10.536 1.00 70.25 92 GLU A N 1
ATOM 717 C CA . GLU A 1 92 ? -7.090 11.094 11.021 1.00 70.25 92 GLU A CA 1
ATOM 718 C C . GLU A 1 92 ? -8.273 11.062 11.991 1.00 70.25 92 GLU A C 1
ATOM 720 O O . GLU A 1 92 ? -9.366 10.631 11.619 1.00 70.25 92 GLU A O 1
ATOM 725 N N . PRO A 1 93 ? -8.050 11.403 13.277 1.00 55.75 93 PRO A N 1
ATOM 726 C CA . PRO A 1 93 ? -9.133 11.382 14.233 1.00 55.75 93 PRO A CA 1
ATOM 727 C C . PRO A 1 93 ? -10.191 12.321 13.678 1.00 55.75 93 PRO A C 1
ATOM 729 O O . PRO A 1 93 ? -9.872 13.468 13.364 1.00 55.75 93 PRO A O 1
ATOM 732 N N . VAL A 1 94 ? -11.415 11.819 13.533 1.00 49.94 94 VAL A N 1
ATOM 733 C CA . VAL A 1 94 ? -12.585 12.662 13.315 1.00 49.94 94 VAL A CA 1
ATOM 734 C C . VAL A 1 94 ? -12.613 13.622 14.505 1.00 49.94 94 VAL A C 1
ATOM 736 O O . VAL A 1 94 ? -12.986 13.225 15.609 1.00 49.94 94 VAL A O 1
ATOM 739 N N . LEU A 1 95 ? -12.051 14.815 14.298 1.00 43.56 95 LEU A N 1
ATOM 740 C CA . LEU A 1 95 ? -12.091 15.939 15.226 1.00 43.56 95 LEU A CA 1
ATOM 741 C C . LEU A 1 95 ? -13.543 16.358 15.443 1.00 43.56 95 LEU A C 1
ATOM 743 O O . LEU A 1 95 ? -14.296 16.406 14.442 1.00 43.56 95 LEU A O 1
#

Mean predicted aligned error: 9.74 Å

Solvent-accessible surface area (backbone atoms only — not comparable to full-atom values): 5686 Å² total; per-residue (Å²): 110,71,66,59,56,52,52,50,53,51,47,56,47,36,63,74,71,65,43,65,85,56,46,60,62,47,50,53,56,49,52,52,53,51,52,51,52,51,52,56,56,64,70,60,41,66,38,47,49,38,79,64,52,71,58,46,68,57,54,54,51,54,52,25,57,76,71,74,47,92,78,88,88,83,84,78,68,50,79,45,63,38,43,48,68,62,49,50,64,70,54,51,73,89,123